Protein AF-A0A258JTQ5-F1 (afdb_monomer)

Mean predicted aligned error: 9.32 Å

Structure (mmCIF, N/CA/C/O backbone):
data_AF-A0A258JTQ5-F1
#
_entry.id   AF-A0A258JTQ5-F1
#
loop_
_atom_site.group_PDB
_atom_site.id
_atom_site.type_symbol
_atom_site.label_atom_id
_atom_site.label_alt_id
_atom_site.label_comp_id
_atom_site.label_asym_id
_atom_site.label_entity_id
_atom_site.label_seq_id
_atom_site.pdbx_PDB_ins_code
_atom_site.Cartn_x
_atom_site.Cartn_y
_atom_site.Cartn_z
_atom_site.occupancy
_atom_site.B_iso_or_equiv
_atom_site.auth_seq_id
_atom_site.auth_comp_id
_atom_site.auth_asym_id
_atom_site.auth_atom_id
_atom_site.pdbx_PDB_model_num
ATOM 1 N N . MET A 1 1 ? 33.995 -38.319 -37.764 1.00 54.12 1 MET A N 1
ATOM 2 C CA . MET A 1 1 ? 33.584 -37.815 -36.434 1.00 54.12 1 MET A CA 1
ATOM 3 C C . MET A 1 1 ? 33.937 -36.329 -36.307 1.00 54.12 1 MET A C 1
ATOM 5 O O . MET A 1 1 ? 35.002 -36.016 -35.803 1.00 54.12 1 MET A O 1
ATOM 9 N N . LYS A 1 2 ? 33.134 -35.401 -36.850 1.00 55.44 2 LYS A N 1
ATOM 10 C CA . LYS A 1 2 ? 33.480 -33.955 -36.869 1.00 55.44 2 LYS A CA 1
ATOM 11 C C . LYS A 1 2 ? 32.352 -33.002 -36.441 1.00 55.44 2 LYS A C 1
ATOM 13 O O . LYS A 1 2 ? 32.592 -31.811 -36.329 1.00 55.44 2 LYS A O 1
ATOM 18 N N . TYR A 1 3 ? 31.158 -33.517 -36.141 1.00 58.91 3 TYR A N 1
ATOM 19 C CA . TYR A 1 3 ? 29.980 -32.691 -35.832 1.00 58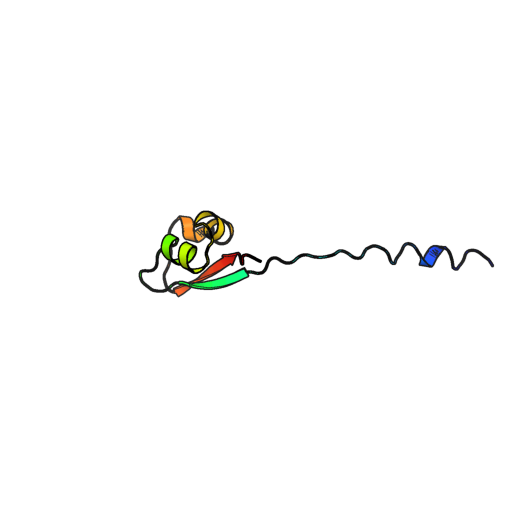.91 3 TYR A CA 1
ATOM 20 C C . TYR A 1 3 ? 29.433 -32.887 -34.413 1.00 58.91 3 TYR A C 1
ATOM 22 O O . TYR A 1 3 ? 28.450 -32.256 -34.047 1.00 58.91 3 TYR A O 1
ATOM 30 N N . PHE A 1 4 ? 30.084 -33.711 -33.584 1.00 55.97 4 PHE A N 1
ATOM 31 C CA . PHE A 1 4 ? 29.610 -33.979 -32.220 1.00 55.97 4 PHE A CA 1
ATOM 32 C C . PHE A 1 4 ? 29.778 -32.772 -31.277 1.00 55.97 4 PHE A C 1
ATOM 34 O O . PHE A 1 4 ? 29.017 -32.620 -30.332 1.00 55.97 4 PHE A O 1
ATOM 41 N N . PHE A 1 5 ? 30.721 -31.868 -31.573 1.00 55.97 5 PHE A N 1
ATOM 42 C CA . PHE A 1 5 ? 30.960 -30.644 -30.795 1.00 55.97 5 PHE A CA 1
ATOM 43 C C . PHE A 1 5 ? 30.119 -29.434 -31.240 1.00 55.97 5 PHE A C 1
ATOM 45 O O . PHE A 1 5 ? 30.014 -28.463 -30.498 1.00 55.97 5 PHE A O 1
ATOM 52 N N . ALA A 1 6 ? 29.483 -29.476 -32.418 1.00 55.56 6 ALA A N 1
ATOM 53 C CA . ALA A 1 6 ? 28.723 -28.338 -32.954 1.00 55.56 6 ALA A CA 1
ATOM 54 C C . ALA A 1 6 ? 27.320 -28.181 -32.330 1.00 55.56 6 ALA A C 1
ATOM 56 O O . ALA A 1 6 ? 26.662 -27.167 -32.540 1.00 55.56 6 ALA A O 1
ATOM 57 N N . ILE A 1 7 ? 26.868 -29.166 -31.546 1.00 55.62 7 ILE A N 1
ATOM 58 C CA . ILE A 1 7 ? 25.534 -29.190 -30.918 1.00 55.62 7 ILE A CA 1
ATOM 59 C C . ILE A 1 7 ? 25.586 -28.712 -29.452 1.00 55.62 7 ILE A C 1
ATOM 61 O O . ILE A 1 7 ? 24.554 -28.497 -28.828 1.00 55.62 7 ILE A O 1
ATOM 65 N N . TRP A 1 8 ? 26.778 -28.458 -28.900 1.00 54.59 8 TRP A N 1
ATOM 66 C CA . TRP A 1 8 ? 26.958 -27.995 -27.514 1.00 54.59 8 TRP A CA 1
ATOM 67 C C . TRP A 1 8 ? 27.063 -26.469 -27.353 1.00 54.59 8 TRP A C 1
ATOM 69 O O . TRP A 1 8 ? 27.322 -25.981 -26.259 1.00 54.59 8 TRP A O 1
ATOM 79 N N . ILE A 1 9 ? 26.852 -25.704 -28.427 1.00 58.97 9 ILE A N 1
ATOM 80 C CA . ILE A 1 9 ? 26.936 -24.234 -28.423 1.00 58.97 9 ILE A CA 1
ATOM 81 C C . ILE A 1 9 ? 25.566 -23.512 -28.357 1.00 58.97 9 ILE A C 1
ATOM 83 O O . ILE A 1 9 ? 25.534 -22.418 -27.798 1.00 58.97 9 ILE A O 1
ATOM 87 N N . PRO A 1 10 ? 24.405 -24.062 -28.788 1.00 58.56 10 PRO A N 1
ATOM 88 C CA . PRO A 1 10 ? 23.143 -23.327 -28.675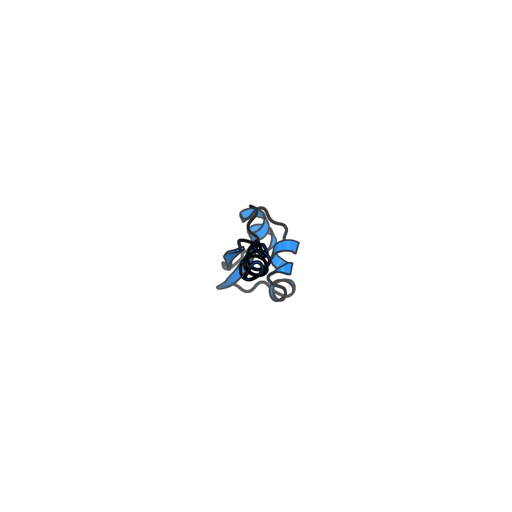 1.00 58.56 10 PRO A CA 1
ATOM 89 C C . PRO A 1 10 ? 22.459 -23.449 -27.300 1.00 58.56 10 PRO A C 1
ATOM 91 O O . PRO A 1 10 ? 21.484 -22.750 -27.050 1.00 58.56 10 PRO A O 1
ATOM 94 N N . VAL A 1 11 ? 22.957 -24.288 -26.382 1.00 57.66 11 VAL A N 1
ATOM 95 C CA . VAL A 1 11 ? 22.357 -24.475 -25.039 1.00 57.66 11 VAL A CA 1
ATOM 96 C C . VAL A 1 11 ? 22.780 -23.376 -24.047 1.00 57.66 11 VAL A C 1
ATOM 98 O O . VAL A 1 11 ? 22.136 -23.178 -23.022 1.00 57.66 11 VAL A O 1
ATOM 101 N N . LEU A 1 12 ? 23.830 -22.610 -24.356 1.00 57.62 12 LEU A N 1
ATOM 102 C CA . LEU A 1 12 ? 24.503 -21.722 -23.399 1.00 57.62 12 LEU A CA 1
ATOM 103 C C . LEU A 1 12 ? 24.073 -20.243 -23.457 1.00 57.62 12 LEU A C 1
ATOM 105 O O . LEU A 1 12 ? 24.625 -19.433 -22.719 1.00 57.62 12 LEU A O 1
ATOM 109 N N . LEU A 1 13 ? 23.101 -19.868 -24.301 1.00 59.47 13 LEU A N 1
ATOM 110 C CA . LEU A 1 13 ? 22.755 -18.454 -24.546 1.00 59.47 13 LEU A CA 1
ATOM 111 C C . LEU A 1 13 ? 21.398 -17.982 -23.999 1.00 59.47 13 LEU A C 1
ATOM 113 O O . LEU A 1 13 ? 21.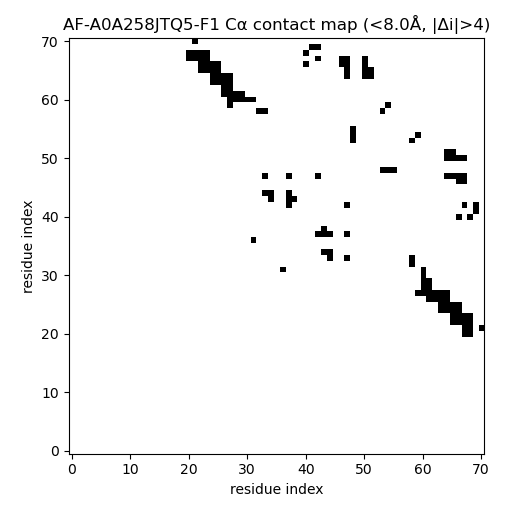067 -16.810 -24.156 1.00 59.47 13 LEU A O 1
ATOM 117 N N . PHE A 1 14 ? 20.640 -18.814 -23.284 1.00 64.38 14 PHE A N 1
ATOM 118 C CA . PHE A 1 14 ? 19.435 -18.354 -22.577 1.00 64.38 14 PHE A CA 1
ATOM 119 C C . PHE A 1 14 ? 19.743 -17.980 -21.122 1.00 64.38 14 PHE A C 1
ATOM 121 O O . PHE A 1 14 ? 19.186 -18.543 -20.180 1.00 64.38 14 PHE A O 1
ATOM 128 N N . ALA A 1 15 ? 20.630 -17.004 -20.925 1.00 67.44 15 ALA A N 1
ATOM 129 C CA . ALA A 1 15 ? 20.712 -16.300 -19.651 1.00 67.44 15 ALA A CA 1
ATOM 130 C C . ALA A 1 15 ? 19.489 -15.374 -19.541 1.00 67.44 15 ALA A C 1
ATOM 132 O O . ALA A 1 15 ? 19.518 -14.221 -19.963 1.00 67.44 15 ALA A O 1
ATOM 133 N N . ASN A 1 16 ? 18.378 -15.899 -19.024 1.00 72.19 16 ASN A N 1
ATOM 134 C CA . ASN A 1 16 ? 17.227 -15.077 -18.669 1.00 72.19 16 ASN A CA 1
ATOM 135 C C . ASN A 1 16 ? 17.628 -14.214 -17.467 1.00 72.19 16 ASN A C 1
ATOM 137 O O . ASN A 1 16 ? 17.690 -14.703 -16.340 1.00 72.19 16 ASN A O 1
ATOM 141 N N . VAL A 1 17 ? 17.932 -12.938 -17.705 1.00 71.69 17 VAL A N 1
ATOM 142 C CA . VAL A 1 17 ? 18.114 -11.964 -16.626 1.00 71.69 17 VAL A CA 1
ATOM 143 C C . VAL A 1 17 ? 16.733 -11.695 -16.029 1.00 71.69 17 VAL A C 1
ATOM 145 O O . VAL A 1 17 ? 15.945 -10.925 -16.573 1.00 71.69 17 VAL A O 1
ATOM 148 N N . VAL A 1 18 ? 16.406 -12.382 -14.935 1.00 74.00 18 VAL A N 1
ATOM 149 C CA . VAL A 1 18 ? 15.173 -12.141 -14.180 1.00 74.00 18 VAL A CA 1
ATOM 150 C C . VAL A 1 18 ? 15.396 -10.916 -13.297 1.00 74.00 18 VAL A C 1
ATOM 152 O O . VAL A 1 18 ? 16.158 -10.972 -12.335 1.00 74.00 18 VAL A O 1
ATOM 155 N N . PHE A 1 19 ? 14.742 -9.802 -13.625 1.00 73.19 19 PHE A N 1
ATOM 156 C CA . PHE A 1 19 ? 14.710 -8.619 -12.766 1.00 73.19 19 PHE A CA 1
ATOM 157 C C . PHE A 1 19 ? 13.547 -8.758 -11.778 1.00 73.19 19 PHE A C 1
ATOM 159 O O . PHE A 1 19 ? 12.382 -8.677 -12.171 1.00 73.19 19 PHE A O 1
ATOM 166 N N . SER A 1 20 ? 13.850 -9.006 -10.504 1.00 78.69 20 SER A N 1
ATOM 167 C CA . SER A 1 20 ? 12.844 -8.956 -9.440 1.00 78.69 20 SER A CA 1
ATOM 168 C C . SER A 1 20 ? 12.693 -7.519 -8.964 1.00 78.69 20 SER A C 1
ATOM 170 O O . SER A 1 20 ? 13.686 -6.853 -8.689 1.00 78.69 20 SER A O 1
ATOM 172 N N . GLN A 1 21 ? 11.455 -7.050 -8.833 1.00 78.25 21 GLN A N 1
ATOM 173 C CA . GLN A 1 21 ? 11.188 -5.774 -8.175 1.00 78.25 21 GLN A CA 1
ATOM 174 C C . GLN A 1 21 ? 11.345 -5.962 -6.668 1.00 78.25 21 GLN A C 1
ATOM 176 O O . GLN A 1 21 ? 10.788 -6.901 -6.096 1.00 78.25 21 GLN A O 1
ATOM 181 N N . GLU A 1 22 ? 12.104 -5.083 -6.023 1.00 85.81 22 GLU A N 1
ATOM 182 C CA . GLU A 1 22 ? 12.180 -5.058 -4.568 1.00 85.81 22 GLU A CA 1
ATOM 183 C C . GLU A 1 22 ? 10.911 -4.417 -3.999 1.00 85.81 22 GLU A C 1
ATOM 185 O O . GLU A 1 22 ? 10.466 -3.353 -4.434 1.00 85.81 22 GLU A O 1
ATOM 190 N N . THR A 1 23 ? 10.310 -5.069 -3.009 1.00 92.75 23 THR A N 1
ATOM 191 C CA . THR A 1 23 ? 9.125 -4.564 -2.309 1.00 92.75 23 THR A CA 1
ATOM 192 C C . THR A 1 23 ? 9.393 -4.510 -0.818 1.00 92.75 23 THR A C 1
ATOM 194 O O . THR A 1 23 ? 9.914 -5.464 -0.239 1.00 92.75 23 THR A O 1
ATOM 197 N N . ILE A 1 24 ? 8.984 -3.419 -0.184 1.00 94.50 24 ILE A N 1
ATOM 198 C CA . ILE A 1 24 ? 9.081 -3.225 1.259 1.00 94.50 24 ILE A CA 1
ATOM 199 C C . ILE A 1 24 ? 7.736 -3.587 1.878 1.00 94.50 24 ILE A C 1
ATOM 201 O O . ILE A 1 24 ? 6.688 -3.180 1.388 1.00 94.50 24 ILE A O 1
ATOM 205 N N . THR A 1 25 ? 7.749 -4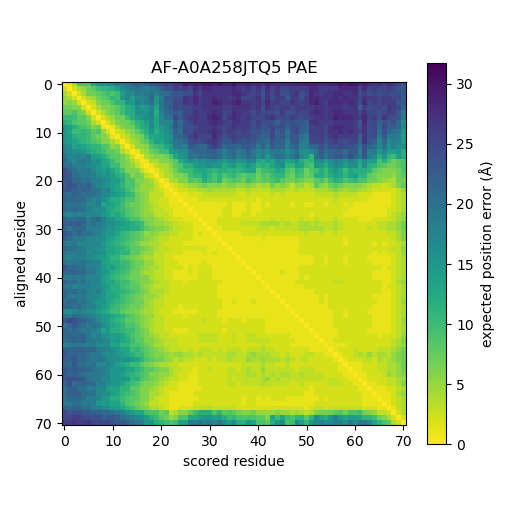.329 2.982 1.00 95.81 25 THR A N 1
ATOM 206 C CA . THR A 1 25 ? 6.526 -4.575 3.753 1.00 95.81 25 THR A CA 1
ATOM 207 C C . THR A 1 25 ? 6.383 -3.525 4.848 1.00 9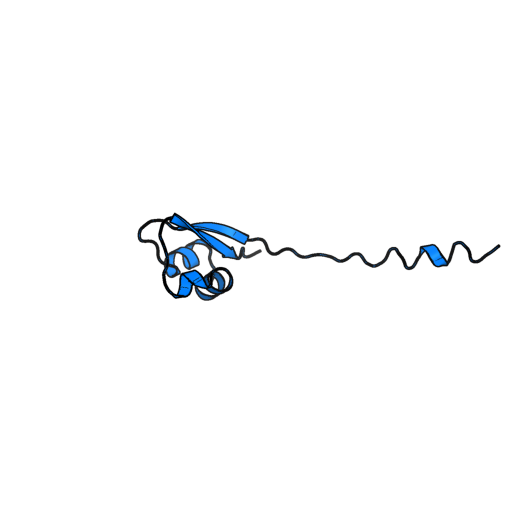5.81 25 THR A C 1
ATOM 209 O O . THR A 1 25 ? 7.278 -3.356 5.676 1.00 95.81 25 THR A O 1
ATOM 212 N N . HIS A 1 26 ? 5.243 -2.842 4.883 1.00 96.81 26 HIS A N 1
ATOM 213 C CA . HIS A 1 26 ? 4.909 -1.853 5.900 1.00 96.81 26 HIS A CA 1
ATOM 214 C C . HIS A 1 26 ? 3.715 -2.323 6.735 1.00 96.81 26 HIS A C 1
ATOM 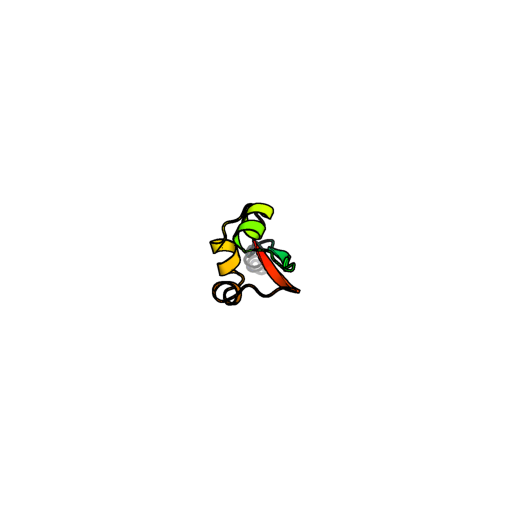216 O O . HIS A 1 26 ? 2.659 -2.644 6.195 1.00 96.81 26 HIS A O 1
ATOM 222 N N . LYS A 1 27 ? 3.857 -2.358 8.062 1.00 97.44 27 LYS A N 1
ATOM 223 C CA . LYS A 1 27 ? 2.747 -2.670 8.967 1.00 97.44 27 LYS A CA 1
ATOM 224 C C . LYS A 1 27 ? 2.001 -1.391 9.323 1.00 97.44 27 LYS A C 1
ATOM 226 O O . LYS A 1 27 ? 2.564 -0.545 10.003 1.00 97.44 27 LYS A O 1
ATOM 231 N N . VAL A 1 28 ? 0.733 -1.326 8.935 1.00 97.19 28 VAL A N 1
ATOM 232 C CA . VAL A 1 28 ? -0.131 -0.162 9.149 1.00 97.19 28 VAL A CA 1
ATOM 233 C C . VAL A 1 28 ? -0.362 0.060 10.641 1.00 97.19 28 VAL A C 1
ATOM 235 O O . VAL A 1 28 ? -0.854 -0.825 11.356 1.00 97.19 28 VAL A O 1
ATOM 238 N N . GLU A 1 29 ? -0.054 1.254 11.114 1.00 96.56 29 GLU A N 1
ATOM 239 C CA . GLU A 1 29 ? -0.328 1.711 12.466 1.00 96.56 29 GLU A CA 1
ATOM 240 C C . GLU A 1 29 ? -1.739 2.306 12.582 1.00 96.56 29 GLU A C 1
ATOM 242 O O . GLU A 1 29 ? -2.430 2.615 11.609 1.00 96.56 29 GLU A O 1
ATOM 247 N N . ARG A 1 30 ? -2.242 2.412 13.815 1.00 95.69 30 ARG A N 1
ATOM 248 C CA . ARG A 1 30 ? -3.586 2.948 14.041 1.00 95.69 30 ARG A CA 1
ATOM 249 C C . ARG A 1 30 ? -3.580 4.452 13.770 1.00 95.69 30 ARG A C 1
ATOM 251 O O . ARG A 1 30 ? -2.947 5.191 14.509 1.00 95.69 30 ARG A O 1
ATOM 258 N N . GLY A 1 31 ? -4.377 4.883 12.795 1.00 94.31 31 GLY A N 1
ATOM 259 C CA . GLY A 1 31 ? -4.550 6.297 12.453 1.00 94.31 31 GLY A CA 1
ATOM 260 C C . GLY A 1 31 ? -3.719 6.762 11.260 1.00 94.31 31 GLY A C 1
ATOM 261 O O . GLY A 1 31 ? -3.940 7.878 10.810 1.00 94.31 31 GLY A O 1
ATOM 262 N N . GLU A 1 32 ? -2.835 5.918 10.720 1.00 96.06 32 GLU A N 1
ATOM 263 C CA . GLU A 1 32 ? -2.150 6.212 9.461 1.00 96.06 32 GLU A CA 1
ATOM 264 C C . GLU A 1 32 ? -3.126 6.245 8.281 1.00 96.06 32 GLU A C 1
ATOM 266 O O . GLU A 1 32 ? -4.140 5.538 8.239 1.00 96.06 32 GLU A O 1
ATOM 271 N N . THR A 1 33 ? -2.762 7.039 7.281 1.00 96.75 33 THR A N 1
ATOM 272 C CA . THR A 1 33 ? -3.428 7.117 5.983 1.00 96.75 33 THR A CA 1
ATOM 273 C C . THR A 1 33 ? -2.502 6.643 4.864 1.00 96.75 33 THR A C 1
ATOM 275 O O . THR A 1 33 ? -1.279 6.753 4.954 1.00 96.75 33 THR A O 1
ATOM 278 N N . ILE A 1 34 ? -3.074 6.183 3.745 1.00 97.12 34 ILE A N 1
ATOM 279 C CA . ILE A 1 34 ? -2.284 5.813 2.557 1.00 97.12 34 ILE A CA 1
ATOM 280 C C . ILE A 1 34 ? -1.411 6.979 2.089 1.00 97.12 34 ILE A C 1
ATOM 282 O O . ILE A 1 34 ? -0.283 6.771 1.660 1.00 97.12 34 ILE A O 1
ATOM 286 N N . THR A 1 35 ? -1.902 8.212 2.202 1.00 96.81 35 THR A N 1
ATOM 287 C CA . THR A 1 35 ? -1.170 9.414 1.796 1.00 96.81 35 THR A CA 1
ATOM 288 C C . THR A 1 35 ? 0.089 9.642 2.636 1.00 96.81 35 THR A C 1
ATOM 290 O O . THR A 1 35 ? 1.123 10.030 2.095 1.00 96.81 35 THR A O 1
ATOM 293 N N . GLU A 1 36 ? 0.030 9.404 3.947 1.00 97.69 36 GLU A N 1
ATOM 294 C CA . GLU A 1 36 ? 1.193 9.511 4.840 1.00 97.69 36 GLU A CA 1
ATOM 295 C C . GLU A 1 36 ? 2.203 8.396 4.575 1.00 97.69 36 GLU A C 1
ATOM 297 O O . GLU A 1 36 ? 3.399 8.666 4.453 1.00 97.69 36 GLU A O 1
ATOM 302 N N . ILE A 1 37 ? 1.718 7.165 4.394 1.00 96.81 37 ILE A N 1
ATOM 303 C CA . ILE A 1 37 ? 2.553 6.009 4.048 1.00 96.81 37 ILE A CA 1
ATOM 304 C C . ILE A 1 37 ? 3.245 6.253 2.696 1.00 96.81 37 ILE A C 1
ATOM 306 O O . ILE A 1 37 ? 4.458 6.095 2.579 1.00 96.81 37 ILE A O 1
ATOM 310 N N . ALA A 1 38 ? 2.515 6.735 1.689 1.00 96.62 38 ALA A N 1
ATOM 311 C CA . ALA A 1 38 ? 3.060 7.079 0.377 1.00 96.62 38 ALA A CA 1
ATOM 312 C C . ALA A 1 38 ? 4.184 8.120 0.469 1.00 96.62 38 ALA A C 1
ATOM 314 O O . ALA A 1 38 ? 5.256 7.927 -0.106 1.00 96.62 38 ALA A O 1
ATOM 315 N N . LYS A 1 39 ? 3.986 9.182 1.262 1.00 96.88 39 LYS A N 1
ATOM 316 C CA . LYS A 1 39 ? 5.021 10.195 1.520 1.00 96.88 39 LYS A CA 1
ATOM 317 C C . LYS A 1 39 ? 6.254 9.601 2.200 1.00 96.88 39 LYS A C 1
ATOM 319 O O . LYS A 1 39 ? 7.368 9.908 1.783 1.00 96.88 39 LYS A O 1
ATOM 324 N N . LYS A 1 40 ? 6.065 8.740 3.206 1.00 96.06 40 LYS A N 1
ATOM 325 C CA . LYS A 1 40 ? 7.155 8.083 3.950 1.00 96.06 40 LYS A CA 1
ATOM 326 C C . LYS A 1 40 ? 8.075 7.276 3.035 1.00 96.06 40 LYS A C 1
ATOM 328 O O . LYS A 1 40 ? 9.288 7.324 3.208 1.00 96.06 40 LYS A O 1
ATOM 333 N N . TYR A 1 41 ? 7.502 6.578 2.059 1.00 95.62 41 TYR A N 1
ATOM 334 C CA . TYR A 1 41 ? 8.249 5.741 1.116 1.00 95.62 41 TYR A CA 1
ATOM 335 C C . TYR A 1 41 ? 8.530 6.420 -0.232 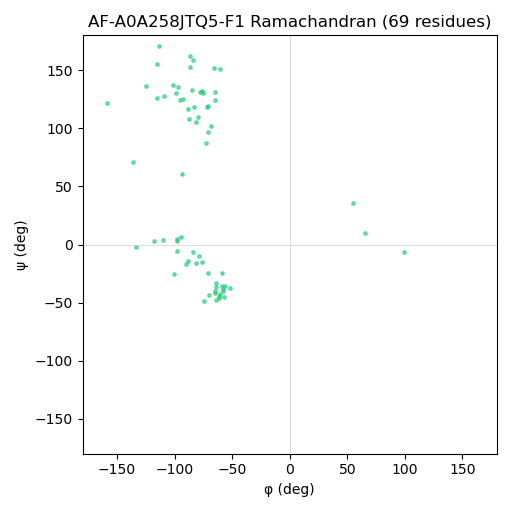1.00 95.62 41 TYR A C 1
ATOM 337 O O . TYR A 1 41 ? 9.087 5.790 -1.122 1.00 95.62 41 TYR A O 1
ATOM 345 N N . GLN A 1 42 ? 8.180 7.703 -0.388 1.00 95.19 42 GLN A N 1
ATOM 346 C CA . GLN A 1 42 ? 8.377 8.482 -1.620 1.00 95.19 42 GLN A CA 1
ATOM 347 C C . GLN A 1 42 ? 7.761 7.838 -2.878 1.00 95.19 42 GLN A C 1
ATOM 349 O O . GLN A 1 42 ? 8.294 7.948 -3.989 1.00 95.19 42 GLN A O 1
ATOM 354 N N . VAL A 1 43 ? 6.608 7.194 -2.697 1.00 95.31 43 VAL A N 1
ATOM 355 C CA . VAL A 1 43 ? 5.794 6.584 -3.757 1.00 95.31 43 VAL A CA 1
ATOM 356 C C . VAL A 1 43 ? 4.469 7.326 -3.894 1.00 95.31 43 VAL A C 1
ATOM 358 O O . VAL A 1 43 ? 4.130 8.176 -3.066 1.00 95.31 43 VAL A O 1
ATOM 361 N N . THR A 1 44 ? 3.690 7.020 -4.929 1.00 96.62 44 THR A N 1
ATOM 362 C CA . THR A 1 44 ? 2.330 7.555 -5.025 1.00 96.62 44 THR A CA 1
ATOM 363 C C . THR A 1 44 ? 1.337 6.651 -4.281 1.00 96.62 44 THR A C 1
ATOM 365 O O . THR A 1 44 ? 1.546 5.439 -4.198 1.00 96.62 44 THR A O 1
ATOM 368 N N . PRO A 1 45 ? 0.212 7.190 -3.770 1.00 96.62 45 PRO A N 1
ATOM 369 C CA . PRO A 1 45 ? -0.889 6.369 -3.260 1.00 96.62 45 PRO A CA 1
ATOM 370 C C . PRO A 1 45 ? -1.356 5.307 -4.262 1.00 96.62 45 PRO A C 1
ATOM 372 O O . PRO A 1 45 ? -1.659 4.181 -3.882 1.00 96.62 45 PRO A O 1
ATOM 375 N N . TYR A 1 46 ? -1.366 5.657 -5.551 1.00 96.38 46 TYR A N 1
ATOM 376 C CA . TYR A 1 46 ? -1.723 4.749 -6.635 1.00 96.38 46 TYR A CA 1
ATOM 377 C C . TYR A 1 46 ? -0.791 3.532 -6.706 1.00 96.38 46 TYR A C 1
ATOM 379 O O . TYR A 1 46 ? -1.273 2.407 -6.830 1.00 96.38 46 TYR A O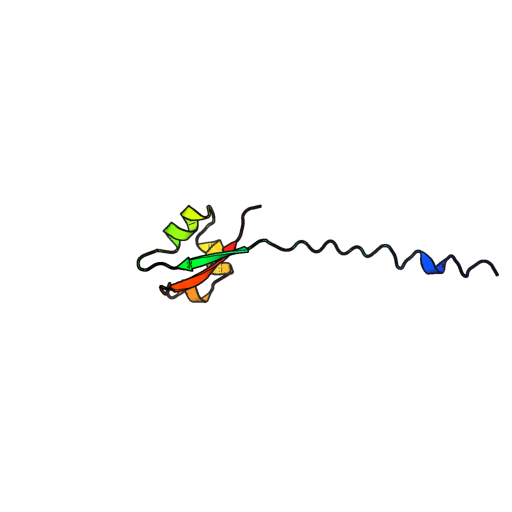 1
ATOM 387 N N . ASP A 1 47 ? 0.520 3.734 -6.555 1.00 95.31 47 ASP A N 1
ATOM 388 C CA . ASP A 1 47 ? 1.495 2.638 -6.566 1.00 95.31 47 ASP A CA 1
ATOM 389 C C . ASP A 1 47 ? 1.281 1.675 -5.391 1.00 95.31 47 ASP A C 1
ATOM 391 O O . ASP A 1 47 ? 1.388 0.460 -5.559 1.00 95.31 47 ASP A O 1
ATOM 395 N N . ILE A 1 48 ? 0.905 2.198 -4.217 1.00 96.31 48 ILE A N 1
ATOM 396 C CA . ILE A 1 48 ? 0.526 1.371 -3.062 1.00 96.31 48 ILE A CA 1
ATOM 397 C C . ILE A 1 48 ? -0.738 0.572 -3.383 1.00 96.31 48 ILE A C 1
ATOM 399 O O . ILE A 1 48 ? -0.771 -0.639 -3.171 1.00 96.31 48 ILE A O 1
ATOM 403 N N . TYR A 1 49 ? -1.776 1.209 -3.924 1.00 97.12 49 TYR A N 1
ATOM 404 C CA . TYR A 1 49 ? -3.023 0.515 -4.243 1.00 97.12 49 TYR A CA 1
ATOM 405 C C . TYR A 1 49 ? -2.866 -0.558 -5.317 1.00 97.12 49 TYR A C 1
ATOM 407 O O . TYR A 1 49 ? -3.533 -1.586 -5.251 1.00 97.12 49 TYR A O 1
ATOM 415 N N . LYS A 1 50 ? -1.961 -0.360 -6.278 1.00 95.62 50 LYS A N 1
ATOM 416 C CA . LYS A 1 50 ? -1.675 -1.355 -7.316 1.00 95.62 50 LYS A CA 1
ATOM 417 C C . LYS A 1 50 ? -1.197 -2.686 -6.729 1.00 95.62 50 LYS A C 1
ATOM 419 O O . LYS A 1 50 ? -1.524 -3.737 -7.273 1.00 95.62 50 LYS A O 1
ATOM 424 N N . LEU A 1 51 ? -0.438 -2.641 -5.633 1.00 95.12 51 LEU A N 1
ATOM 425 C CA . LEU A 1 51 ? 0.027 -3.835 -4.923 1.00 95.12 51 LEU A CA 1
ATOM 426 C C . LEU A 1 51 ? -0.945 -4.295 -3.824 1.00 95.12 51 LEU A C 1
ATOM 428 O O . LEU A 1 51 ? -0.851 -5.432 -3.371 1.00 95.12 51 LEU A O 1
ATOM 432 N N . ASN A 1 52 ? -1.872 -3.432 -3.396 1.00 96.25 52 ASN A N 1
ATOM 433 C CA . ASN A 1 52 ? -2.809 -3.684 -2.299 1.00 96.25 52 ASN A CA 1
ATOM 434 C C . ASN A 1 52 ? -4.229 -3.219 -2.683 1.00 96.25 52 ASN A C 1
ATOM 436 O O . ASN A 1 52 ? -4.701 -2.207 -2.152 1.00 96.25 52 ASN A O 1
ATOM 440 N N . PRO A 1 53 ? -4.922 -3.920 -3.598 1.00 95.38 53 PRO A N 1
ATOM 441 C CA . PRO A 1 53 ? -6.243 -3.506 -4.079 1.00 95.38 53 PRO A CA 1
ATOM 442 C C . PRO A 1 53 ? -7.265 -3.364 -2.941 1.00 95.38 53 PRO A C 1
ATOM 444 O O . PRO A 1 53 ? -7.996 -2.381 -2.897 1.00 95.38 53 PRO A O 1
ATOM 447 N N . ASP A 1 54 ? -7.225 -4.251 -1.943 1.00 93.81 54 ASP A N 1
ATOM 448 C CA . ASP A 1 54 ? -8.102 -4.207 -0.762 1.00 93.81 54 ASP A CA 1
ATOM 449 C C . ASP A 1 54 ? -7.977 -2.908 0.057 1.00 93.81 54 ASP A C 1
ATOM 451 O O . ASP A 1 54 ? -8.895 -2.526 0.788 1.00 93.81 54 ASP A O 1
ATOM 455 N N . ALA A 1 55 ? -6.832 -2.222 -0.031 1.00 94.94 55 ALA A N 1
ATOM 456 C CA . ALA A 1 55 ? -6.601 -0.978 0.692 1.00 94.94 55 ALA A CA 1
ATOM 457 C C . ALA A 1 55 ? -7.325 0.221 0.056 1.00 94.94 55 ALA A C 1
ATOM 459 O O . ALA A 1 55 ? -7.454 1.245 0.730 1.00 94.94 55 ALA A O 1
ATOM 460 N N . GLN A 1 56 ? -7.800 0.106 -1.195 1.00 92.88 56 GLN A N 1
ATOM 461 C CA . GLN A 1 56 ? -8.581 1.154 -1.867 1.00 92.88 56 GLN A CA 1
ATOM 462 C C . GLN A 1 56 ? -9.924 1.391 -1.178 1.00 92.88 56 GLN A C 1
ATOM 464 O O . GLN A 1 56 ? -10.321 2.539 -0.991 1.00 92.88 56 GLN A O 1
ATOM 469 N N . ASP A 1 57 ? -10.594 0.314 -0.765 1.00 92.50 57 ASP A N 1
ATOM 470 C CA . ASP A 1 57 ? -11.884 0.407 -0.084 1.00 92.50 57 ASP A CA 1
ATOM 471 C C . ASP A 1 57 ? -11.708 0.894 1.354 1.00 92.50 57 ASP A C 1
ATOM 473 O O . ASP A 1 57 ? -12.416 1.785 1.832 1.00 92.50 57 ASP A O 1
ATOM 477 N N . LYS A 1 58 ? -10.772 0.271 2.082 1.00 92.38 58 LYS A N 1
ATOM 478 C CA . LYS A 1 58 ? -10.531 0.589 3.488 1.00 92.38 58 LYS A CA 1
ATOM 479 C C . LYS A 1 58 ? -9.145 0.163 3.948 1.00 92.38 58 LYS A C 1
ATOM 481 O O . LYS A 1 58 ? -8.836 -1.025 4.033 1.00 92.38 58 LYS A O 1
ATOM 486 N N . LEU A 1 59 ? -8.374 1.135 4.428 1.00 94.38 59 LEU A N 1
ATOM 487 C CA . LEU A 1 59 ? -7.137 0.871 5.153 1.00 94.38 59 LEU A CA 1
ATOM 488 C C . LEU A 1 59 ? -7.442 0.313 6.553 1.00 94.38 59 LEU A C 1
ATOM 490 O O . LEU A 1 59 ? -8.084 0.963 7.383 1.00 94.38 59 LEU A O 1
ATOM 494 N N . LYS A 1 60 ? -6.987 -0.913 6.822 1.00 93.75 60 LYS A N 1
ATOM 495 C CA . LYS A 1 60 ? -7.168 -1.589 8.112 1.00 93.75 60 LYS A CA 1
ATOM 496 C C . LYS A 1 60 ? -5.892 -1.449 8.954 1.00 93.75 60 LYS A C 1
ATOM 498 O O . LYS A 1 60 ? -4.813 -1.772 8.475 1.00 93.75 60 LYS A O 1
ATOM 503 N N . PRO A 1 61 ? -5.977 -1.024 10.225 1.00 93.69 61 PRO A N 1
ATOM 504 C CA . PRO A 1 61 ? -4.819 -1.053 11.110 1.00 93.69 61 PRO A CA 1
ATOM 505 C C . PRO A 1 61 ? -4.281 -2.475 11.297 1.00 93.69 61 PRO A C 1
ATOM 507 O O . PRO A 1 61 ? -5.045 -3.442 11.297 1.00 93.69 61 PRO A O 1
ATOM 510 N N . ARG A 1 62 ? -2.975 -2.584 11.555 1.00 94.50 62 ARG A N 1
ATOM 511 C CA . ARG A 1 62 ? -2.228 -3.831 11.796 1.00 94.50 62 ARG A CA 1
ATOM 512 C C . ARG A 1 62 ? -2.145 -4.782 10.599 1.00 94.50 62 ARG A C 1
ATOM 514 O O . ARG A 1 62 ? -1.663 -5.900 10.781 1.00 94.50 62 ARG A O 1
ATOM 521 N N . THR A 1 63 ? -2.559 -4.362 9.406 1.00 94.69 63 THR A N 1
ATOM 522 C CA . THR A 1 63 ? -2.310 -5.121 8.174 1.00 94.69 63 THR A CA 1
ATOM 523 C C . THR A 1 63 ? -0.928 -4.822 7.616 1.00 94.69 63 THR A C 1
ATOM 525 O O . THR A 1 63 ? -0.327 -3.794 7.925 1.00 94.69 63 THR A O 1
ATOM 528 N N . LEU A 1 64 ? -0.423 -5.734 6.794 1.00 96.25 64 LEU A N 1
ATOM 529 C CA . LEU A 1 64 ? 0.823 -5.559 6.063 1.00 96.25 64 LEU A CA 1
ATOM 530 C C . LEU A 1 64 ? 0.489 -5.038 4.666 1.00 96.25 64 LEU A C 1
ATOM 532 O O . LEU A 1 64 ? -0.304 -5.655 3.961 1.00 96.25 64 LEU A O 1
ATOM 536 N N . LEU A 1 65 ? 1.067 -3.900 4.298 1.00 96.38 65 LEU A N 1
ATOM 537 C CA . LEU A 1 65 ? 1.022 -3.345 2.954 1.00 96.38 65 LEU A CA 1
ATOM 538 C C . LEU A 1 65 ? 2.330 -3.632 2.230 1.00 96.38 65 LEU A C 1
ATOM 540 O O . LEU A 1 65 ? 3.415 -3.455 2.790 1.00 96.38 65 LEU A O 1
ATOM 544 N N . LEU A 1 66 ? 2.211 -4.017 0.967 1.00 96.25 66 LEU A N 1
ATOM 545 C CA . L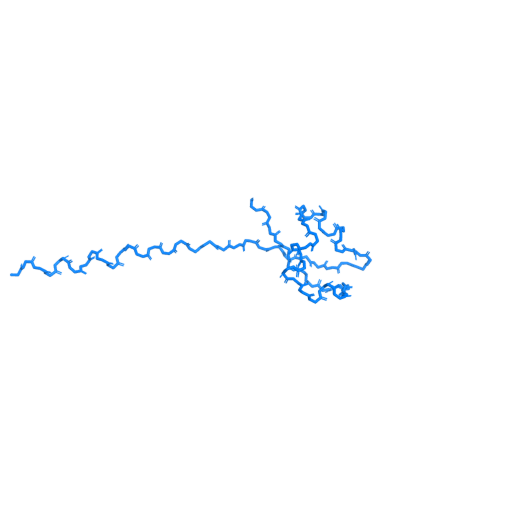EU A 1 66 ? 3.325 -4.095 0.034 1.00 96.25 66 LEU A CA 1
ATOM 546 C C . LEU A 1 66 ? 3.575 -2.712 -0.564 1.00 96.25 66 LEU A C 1
ATOM 548 O O . LEU A 1 66 ? 2.707 -2.144 -1.221 1.00 96.25 66 LEU A O 1
ATOM 552 N N . ILE A 1 67 ? 4.757 -2.162 -0.338 1.00 96.25 67 ILE A N 1
ATOM 553 C CA . ILE A 1 67 ? 5.163 -0.861 -0.856 1.00 96.25 67 ILE A CA 1
ATOM 554 C C . ILE A 1 67 ? 6.226 -1.093 -1.933 1.00 96.25 67 ILE A C 1
ATOM 556 O O . ILE A 1 67 ? 7.201 -1.801 -1.667 1.00 96.25 67 ILE A O 1
ATOM 560 N N . PRO A 1 68 ? 6.071 -0.535 -3.145 1.00 93.50 68 PRO A N 1
ATOM 561 C CA . PRO A 1 68 ? 7.103 -0.663 -4.164 1.00 93.50 68 PRO A CA 1
ATOM 562 C C . PRO A 1 68 ? 8.370 0.065 -3.706 1.00 93.50 68 PRO A C 1
ATOM 564 O O . PRO A 1 68 ? 8.298 1.207 -3.251 1.00 93.50 68 PRO A O 1
ATOM 567 N N . SER A 1 69 ? 9.525 -0.595 -3.805 1.00 87.38 69 SER A N 1
ATOM 568 C CA . SER A 1 69 ? 10.809 0.065 -3.582 1.00 87.38 69 SER A CA 1
ATOM 569 C C . SER A 1 69 ? 11.170 0.868 -4.826 1.00 87.38 69 SER A C 1
ATOM 571 O O . SER A 1 69 ? 11.100 0.359 -5.947 1.00 87.38 69 SER A O 1
ATOM 573 N N . LYS A 1 70 ? 11.557 2.130 -4.641 1.00 70.81 70 LYS A N 1
ATOM 574 C CA . LYS A 1 70 ? 12.233 2.889 -5.691 1.00 70.81 70 LYS A CA 1
ATOM 575 C C . LYS A 1 70 ? 13.702 2.471 -5.654 1.00 70.81 70 LYS A C 1
ATOM 577 O O . LYS A 1 70 ? 14.403 2.842 -4.717 1.00 70.81 70 LYS A O 1
ATOM 582 N N . THR A 1 71 ? 14.122 1.658 -6.622 1.00 57.25 71 THR A N 1
ATOM 583 C CA . THR A 1 71 ? 15.549 1.473 -6.928 1.00 57.25 71 THR A CA 1
ATOM 584 C C . THR A 1 71 ? 16.135 2.779 -7.449 1.00 57.25 71 THR A C 1
ATOM 586 O O . THR A 1 71 ? 15.417 3.483 -8.201 1.00 57.25 71 THR A O 1
#

Secondary structure (DSSP, 8-state):
--STTTTSSTTS-------PPPEEEEEPPTT--HHHHHHHTT--HHHHHHH-THHHH-PPTTPEEEEE---

Radius of gyration: 22.04 Å; Cα contacts (8 Å, |Δi|>4): 72; chains: 1; bounding box: 46×48×51 Å

Nearest PDB structures (foldseek):
  4a1i-assembly1_A  TM=8.961E-01  e=2.730E-03  Bacillus subtilis
  2mtz-assembly1_A  TM=8.528E-01  e=4.470E-03  Bacillus subtilis subsp. subtilis str. 168
  4xcm-assembly1_B  TM=8.081E-01  e=6.821E-03  Thermus thermophilus HB8
  5c8q-assembly1_B  TM=8.049E-01  e=1.117E-02  Pyricularia oryzae
  5k2l-assembly1_A  TM=8.560E-01  e=3.967E-02  Volvox carteri f. nagariensis

Sequence (71 aa):
MKYFFAIWIPVLLFANVVFSQETITHKVERGETITEIAKKYQVTPYDIYKLNPDAQDKLKPRTLLLIPSKT

Solvent-accessible surface area (backbone atoms only — not comparable to full-atom values): 4678 Å² total; per-residue (Å²): 143,84,64,83,72,73,71,70,62,78,78,74,73,79,76,78,83,79,82,79,83,58,68,44,80,43,71,37,53,85,85,70,48,63,66,57,54,16,58,74,63,74,48,51,52,64,58,35,32,74,66,30,63,70,49,70,85,52,80,58,62,74,38,77,42,49,35,70,54,83,127

Foldseek 3Di:
DPCPVVVPPPVPPPPPPDDDFDKDKDQAAPPDDLCVVCVVQVHDSVQQCVQVVVVVVPDDHRDITIHGHDD

pLDDT: mean 84.71, std 15.91, range [54.12, 97.69]